Protein AF-A0A926A441-F1 (afdb_monomer_lite)

pLDDT: mean 70.02, std 17.62, range [33.59, 92.69]

Structure (mmCIF, N/CA/C/O backbone):
data_AF-A0A926A441-F1
#
_entry.id   AF-A0A926A441-F1
#
loop_
_atom_site.group_PDB
_atom_site.id
_atom_site.type_symbol
_atom_site.label_atom_id
_atom_site.label_alt_id
_atom_site.label_comp_id
_atom_site.label_asym_id
_atom_site.label_entity_id
_atom_site.label_seq_id
_atom_site.pdbx_PDB_ins_code
_atom_site.Cartn_x
_atom_site.Cartn_y
_atom_site.Cartn_z
_atom_site.occupancy
_atom_site.B_iso_or_equiv
_atom_site.auth_seq_id
_atom_site.auth_comp_id
_atom_site.auth_asym_id
_atom_site.auth_atom_id
_atom_site.pdbx_PDB_model_num
ATOM 1 N N . MET A 1 1 ? -8.580 -43.961 -5.229 1.00 38.72 1 MET A N 1
ATOM 2 C CA . MET A 1 1 ? -8.764 -42.596 -4.690 1.00 38.72 1 MET A CA 1
ATOM 3 C C . MET A 1 1 ? -7.430 -42.161 -4.100 1.00 38.72 1 MET A C 1
ATOM 5 O O . MET A 1 1 ? -7.028 -42.716 -3.090 1.00 38.72 1 MET A O 1
ATOM 9 N N . SER A 1 2 ? -6.680 -41.304 -4.798 1.00 34.06 2 SER A N 1
ATOM 10 C CA . SER A 1 2 ? -5.319 -40.893 -4.417 1.00 34.06 2 SER A CA 1
ATOM 11 C C . SER A 1 2 ? -5.342 -39.432 -3.983 1.00 34.06 2 SER A C 1
ATOM 13 O O . SER A 1 2 ? -5.674 -38.565 -4.787 1.00 34.06 2 SER A O 1
ATOM 15 N N . ALA A 1 3 ? -5.013 -39.170 -2.719 1.00 43.25 3 ALA A N 1
ATOM 16 C CA . ALA A 1 3 ? -4.878 -37.826 -2.172 1.00 43.25 3 ALA A CA 1
ATOM 17 C C . ALA A 1 3 ? -3.593 -37.174 -2.714 1.00 43.25 3 ALA A C 1
ATOM 19 O O . ALA A 1 3 ? -2.482 -37.617 -2.416 1.00 43.25 3 ALA A O 1
ATOM 20 N N . GLY A 1 4 ? -3.751 -36.141 -3.544 1.00 33.59 4 GLY A N 1
ATOM 21 C CA . GLY A 1 4 ? -2.656 -35.333 -4.072 1.00 33.59 4 GLY A CA 1
ATOM 22 C C . GLY A 1 4 ? -2.013 -34.504 -2.964 1.00 33.59 4 GLY A C 1
ATOM 23 O O . GLY A 1 4 ? -2.601 -33.556 -2.453 1.00 33.59 4 GLY A O 1
ATOM 24 N N . ARG A 1 5 ? -0.795 -34.883 -2.575 1.00 39.06 5 ARG A N 1
ATOM 25 C CA . ARG A 1 5 ? 0.058 -34.143 -1.644 1.00 39.06 5 ARG A CA 1
ATOM 26 C C . ARG A 1 5 ? 0.486 -32.834 -2.311 1.00 39.06 5 ARG A C 1
ATOM 28 O O . ARG A 1 5 ? 1.336 -32.851 -3.196 1.00 39.06 5 ARG A O 1
ATOM 35 N N . ILE A 1 6 ? -0.084 -31.714 -1.874 1.00 49.72 6 ILE A N 1
ATOM 36 C CA . ILE A 1 6 ? 0.349 -30.372 -2.271 1.00 49.72 6 ILE A CA 1
ATOM 37 C C . ILE A 1 6 ? 1.766 -30.174 -1.721 1.00 49.72 6 ILE A C 1
ATOM 39 O O . ILE A 1 6 ? 1.979 -29.982 -0.523 1.00 49.72 6 ILE A O 1
ATOM 43 N N . THR A 1 7 ? 2.772 -30.300 -2.582 1.00 39.50 7 THR A N 1
ATOM 44 C CA . THR A 1 7 ? 4.149 -29.941 -2.251 1.00 39.50 7 THR A CA 1
ATOM 45 C C . THR A 1 7 ? 4.224 -28.429 -2.093 1.00 39.50 7 THR A C 1
ATOM 47 O O . THR A 1 7 ? 4.132 -27.696 -3.075 1.00 39.50 7 THR A O 1
ATOM 50 N N . ARG A 1 8 ? 4.403 -27.970 -0.850 1.00 44.94 8 ARG A N 1
ATOM 51 C CA . ARG A 1 8 ? 4.779 -26.598 -0.495 1.00 44.94 8 ARG A CA 1
ATOM 52 C C . ARG A 1 8 ? 6.081 -26.248 -1.220 1.00 44.94 8 ARG A C 1
ATOM 54 O O . ARG A 1 8 ? 7.167 -26.566 -0.738 1.00 44.94 8 ARG A O 1
ATOM 61 N N . ALA A 1 9 ? 5.975 -25.632 -2.395 1.00 46.00 9 ALA A N 1
ATOM 62 C CA . ALA A 1 9 ? 7.111 -25.027 -3.067 1.00 46.00 9 ALA A CA 1
ATOM 63 C C . ALA A 1 9 ? 7.657 -23.928 -2.146 1.00 46.00 9 ALA A C 1
ATOM 65 O O . ALA A 1 9 ? 6.956 -22.982 -1.787 1.00 46.00 9 ALA A O 1
ATOM 66 N N . GLY A 1 10 ? 8.890 -24.116 -1.679 1.00 41.66 10 GLY A N 1
ATOM 67 C CA . GLY A 1 10 ? 9.554 -23.197 -0.771 1.00 41.66 10 GLY A CA 1
ATOM 68 C C . GLY A 1 10 ? 9.799 -21.858 -1.453 1.00 41.66 10 GLY A C 1
ATOM 69 O O . GLY A 1 10 ? 10.721 -21.730 -2.255 1.00 41.66 10 GLY A O 1
ATOM 70 N N . PHE A 1 11 ? 9.010 -20.848 -1.092 1.00 46.44 11 PHE A N 1
ATOM 71 C CA . PHE A 1 11 ? 9.399 -19.459 -1.288 1.00 46.44 11 PHE A CA 1
ATOM 72 C C . PHE A 1 11 ? 10.642 -19.197 -0.429 1.00 46.44 11 PHE A C 1
ATOM 74 O O . PHE A 1 11 ? 10.558 -18.993 0.783 1.00 46.44 11 PHE A O 1
ATOM 81 N N . ARG A 1 12 ? 11.823 -19.279 -1.047 1.00 52.16 12 ARG A N 1
ATOM 82 C CA . ARG A 1 12 ? 13.073 -18.854 -0.423 1.00 52.16 12 ARG A CA 1
ATOM 83 C C . ARG A 1 12 ? 13.194 -17.355 -0.645 1.00 52.16 12 ARG A C 1
ATOM 85 O O . ARG A 1 12 ? 13.512 -16.922 -1.751 1.00 52.16 12 ARG A O 1
ATOM 92 N N . ALA A 1 13 ? 12.928 -16.578 0.401 1.00 52.47 13 ALA A N 1
ATOM 93 C CA . ALA A 1 13 ? 13.208 -15.152 0.373 1.00 52.47 13 ALA A CA 1
ATOM 94 C C . ALA A 1 13 ? 14.701 -14.936 0.041 1.00 52.47 13 ALA A C 1
ATOM 96 O O . ALA A 1 13 ? 15.552 -15.674 0.557 1.00 52.47 13 ALA A O 1
ATOM 97 N N . PRO A 1 14 ? 15.039 -13.983 -0.841 1.00 57.06 14 PRO A N 1
ATOM 98 C CA . PRO A 1 14 ? 16.429 -13.645 -1.108 1.00 57.06 14 PRO A CA 1
ATOM 99 C C . PRO A 1 14 ? 17.115 -13.223 0.198 1.00 57.06 14 PRO A C 1
ATOM 101 O O . PRO A 1 14 ? 16.558 -12.472 0.992 1.00 57.06 14 PRO A O 1
ATOM 104 N N . THR A 1 15 ? 18.330 -13.725 0.432 1.00 60.69 15 THR A N 1
ATOM 105 C CA . THR A 1 15 ? 19.145 -13.413 1.624 1.00 60.69 15 THR A CA 1
ATOM 106 C C . THR A 1 15 ? 19.756 -12.011 1.580 1.00 60.69 15 THR A C 1
ATOM 108 O O . THR A 1 15 ? 20.413 -11.597 2.528 1.00 60.69 15 THR A O 1
ATOM 111 N N . THR A 1 16 ? 19.571 -11.301 0.469 1.00 67.56 16 THR A N 1
ATOM 112 C CA . THR A 1 16 ? 20.029 -9.934 0.228 1.00 67.56 16 THR A CA 1
ATOM 113 C C . THR A 1 16 ? 18.834 -9.051 -0.088 1.00 67.56 16 THR A C 1
ATOM 115 O O . THR A 1 16 ? 17.891 -9.495 -0.747 1.00 67.56 16 THR A O 1
ATOM 118 N N . GLU A 1 17 ? 18.894 -7.801 0.365 1.00 73.62 17 GLU A N 1
ATOM 119 C CA . GLU A 1 17 ? 17.867 -6.802 0.087 1.00 73.62 17 GLU A CA 1
ATOM 120 C C . GLU A 1 17 ? 17.584 -6.715 -1.416 1.00 73.62 17 GLU A C 1
ATOM 122 O O . GLU A 1 17 ? 18.486 -6.767 -2.259 1.00 73.62 17 GLU A O 1
ATOM 127 N N . LEU A 1 18 ? 16.302 -6.622 -1.758 1.00 77.81 18 LEU A N 1
ATOM 128 C CA . LEU A 1 18 ? 15.889 -6.463 -3.140 1.00 77.81 18 LEU A CA 1
ATOM 129 C C . LEU A 1 18 ? 16.255 -5.059 -3.615 1.00 77.81 18 LEU A C 1
ATOM 131 O O . LEU A 1 18 ? 15.773 -4.062 -3.081 1.00 77.81 18 LEU A O 1
ATOM 135 N N . ASP A 1 19 ? 17.065 -4.991 -4.668 1.00 83.94 19 ASP A N 1
ATOM 136 C CA . ASP A 1 19 ? 17.378 -3.731 -5.327 1.00 83.94 19 ASP A CA 1
ATOM 137 C C . ASP A 1 19 ? 16.095 -3.040 -5.832 1.00 83.94 19 ASP A C 1
ATOM 139 O O . ASP A 1 19 ? 15.253 -3.632 -6.521 1.00 83.94 19 ASP A O 1
ATOM 143 N N . ALA A 1 20 ? 15.953 -1.755 -5.507 1.00 82.19 20 ALA A N 1
ATOM 144 C CA . ALA A 1 20 ? 14.741 -0.994 -5.790 1.00 82.19 20 ALA A CA 1
ATOM 145 C C . ALA A 1 20 ? 14.461 -0.864 -7.300 1.00 82.19 20 ALA A C 1
ATOM 147 O O . ALA A 1 20 ? 13.301 -0.741 -7.709 1.00 82.19 20 ALA A O 1
ATOM 148 N N . HIS A 1 21 ? 15.490 -0.884 -8.154 1.00 84.31 21 HIS A N 1
ATOM 149 C CA . HIS A 1 21 ? 15.306 -0.876 -9.604 1.00 84.31 21 HIS A CA 1
ATOM 150 C C . HIS A 1 21 ? 14.741 -2.214 -10.097 1.00 84.31 21 HIS A C 1
ATOM 152 O O . HIS A 1 21 ? 13.806 -2.220 -10.905 1.00 84.31 21 HIS A O 1
ATOM 158 N N . ASN A 1 22 ? 15.236 -3.336 -9.572 1.00 85.44 22 ASN A N 1
ATOM 159 C CA . ASN A 1 22 ? 14.707 -4.665 -9.877 1.00 85.44 22 ASN A CA 1
ATOM 160 C C . ASN A 1 22 ? 13.248 -4.822 -9.431 1.00 85.44 22 ASN A C 1
ATOM 162 O O . ASN A 1 22 ? 12.425 -5.302 -10.212 1.00 85.44 22 ASN A O 1
ATOM 166 N N . VAL A 1 23 ? 12.893 -4.328 -8.241 1.00 85.81 23 VAL A N 1
ATOM 167 C CA . VAL A 1 23 ? 11.499 -4.317 -7.762 1.00 85.81 23 VAL A CA 1
ATOM 168 C C . VAL A 1 23 ? 10.601 -3.526 -8.711 1.00 85.81 23 VAL A C 1
ATOM 170 O O . VAL A 1 23 ? 9.575 -4.036 -9.154 1.00 85.81 23 VAL A O 1
ATOM 173 N N . ARG A 1 24 ? 11.004 -2.311 -9.105 1.00 86.75 24 ARG A N 1
ATOM 174 C CA . ARG A 1 24 ? 10.234 -1.486 -10.055 1.00 86.75 24 ARG A CA 1
ATOM 175 C C . ARG A 1 24 ? 10.098 -2.148 -11.425 1.00 86.75 24 ARG A C 1
ATOM 177 O O . ARG A 1 24 ? 9.056 -2.024 -12.062 1.00 86.75 24 ARG A O 1
ATOM 184 N N . ARG A 1 25 ? 11.133 -2.853 -11.894 1.00 87.56 25 ARG A N 1
ATOM 185 C CA . ARG A 1 25 ? 11.087 -3.601 -13.158 1.00 87.56 25 ARG A CA 1
ATOM 186 C C . ARG A 1 25 ? 10.062 -4.729 -13.100 1.00 87.56 25 ARG A C 1
ATOM 188 O O . ARG A 1 25 ? 9.269 -4.851 -14.028 1.00 87.56 25 ARG A O 1
ATOM 195 N N . SER A 1 26 ? 10.080 -5.533 -12.042 1.00 88.94 26 SER A N 1
ATOM 196 C CA . SER A 1 26 ? 9.105 -6.610 -11.851 1.00 88.94 26 SER A CA 1
ATOM 197 C C . SER A 1 26 ? 7.693 -6.058 -11.667 1.00 88.94 26 SER A C 1
ATOM 199 O O . SER A 1 26 ? 6.766 -6.551 -12.300 1.00 88.94 26 SER A O 1
ATOM 201 N N . PHE A 1 27 ? 7.542 -4.975 -10.903 1.00 89.25 27 PHE A N 1
ATOM 202 C CA . PHE A 1 27 ? 6.266 -4.292 -10.703 1.00 89.25 27 PHE A CA 1
ATOM 203 C C . PHE A 1 27 ? 5.627 -3.843 -12.023 1.00 89.25 27 PHE A C 1
ATOM 205 O O . PHE A 1 27 ? 4.467 -4.150 -12.274 1.00 89.25 27 PHE A O 1
ATOM 212 N N . ARG A 1 28 ? 6.395 -3.217 -12.926 1.00 90.06 28 ARG A N 1
ATOM 213 C CA . ARG A 1 28 ? 5.891 -2.811 -14.251 1.00 90.06 28 ARG A CA 1
ATOM 214 C C . ARG A 1 28 ? 5.323 -3.970 -15.070 1.00 90.06 28 ARG A C 1
ATOM 216 O O . ARG A 1 28 ? 4.369 -3.769 -15.812 1.00 90.06 28 ARG A O 1
ATOM 223 N N . LYS A 1 29 ? 5.882 -5.179 -14.9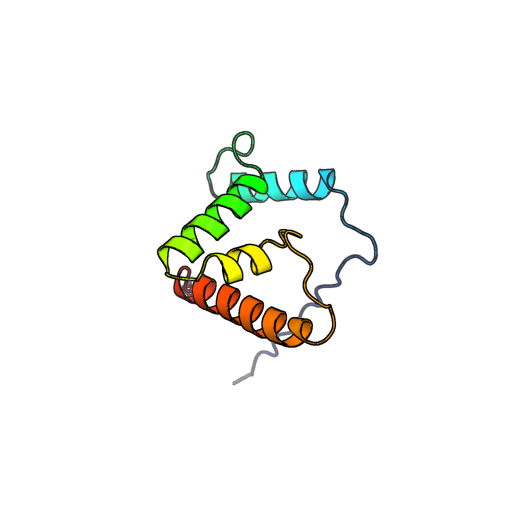33 1.00 91.88 29 LYS A N 1
ATOM 224 C CA . LYS A 1 29 ? 5.344 -6.372 -15.606 1.00 91.88 29 LYS A CA 1
ATOM 225 C C . LYS A 1 29 ? 3.970 -6.756 -15.058 1.00 91.88 29 LYS A C 1
ATOM 227 O O . LYS A 1 29 ? 3.096 -7.106 -15.838 1.00 91.88 29 LYS A O 1
ATOM 232 N N . VAL A 1 30 ? 3.786 -6.665 -13.740 1.00 92.31 30 VAL A N 1
ATOM 233 C CA . VAL A 1 30 ? 2.501 -6.946 -13.079 1.00 92.31 30 VAL A CA 1
ATOM 234 C C . VAL A 1 30 ? 1.451 -5.913 -13.483 1.00 92.31 30 VAL A C 1
ATOM 236 O O . VAL A 1 30 ? 0.355 -6.290 -13.873 1.00 92.31 30 VAL A O 1
ATOM 239 N N . VAL A 1 31 ? 1.805 -4.625 -13.476 1.00 92.69 31 VAL A N 1
ATOM 240 C CA . VAL A 1 31 ? 0.913 -3.538 -13.918 1.00 92.69 31 VAL A CA 1
ATOM 241 C C . VAL A 1 31 ? 0.462 -3.744 -15.369 1.00 92.69 31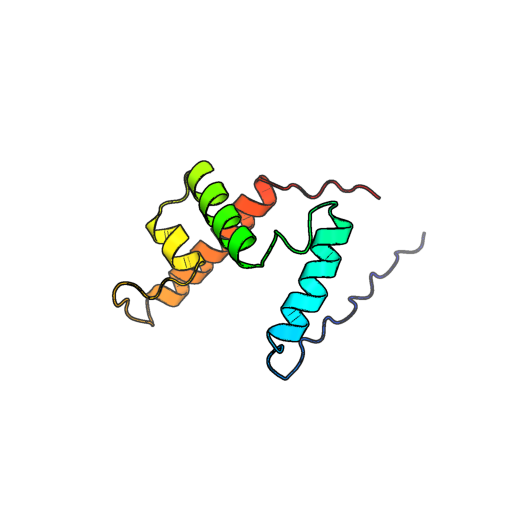 VAL A C 1
ATOM 243 O O . VAL A 1 31 ? -0.728 -3.657 -15.653 1.00 92.69 31 VAL A O 1
ATOM 246 N N . ALA A 1 32 ? 1.391 -4.090 -16.269 1.00 91.44 32 ALA A N 1
ATOM 247 C CA . ALA A 1 32 ? 1.063 -4.387 -17.663 1.00 91.44 32 ALA A CA 1
ATOM 248 C C . ALA A 1 32 ? 0.107 -5.585 -17.791 1.00 91.44 32 ALA A C 1
ATOM 250 O O . ALA A 1 32 ? -0.847 -5.532 -18.561 1.00 91.44 3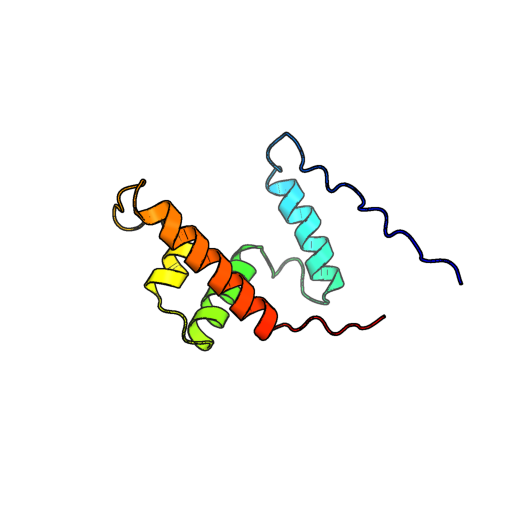2 ALA A O 1
ATOM 251 N N . ALA A 1 33 ? 0.347 -6.655 -17.025 1.00 92.69 33 ALA A N 1
ATOM 252 C CA . ALA A 1 33 ? -0.517 -7.834 -17.009 1.00 92.69 33 ALA A CA 1
ATOM 253 C C . ALA A 1 33 ? -1.923 -7.530 -16.462 1.00 92.69 33 ALA A C 1
ATOM 255 O O . ALA A 1 33 ? -2.888 -8.154 -16.889 1.00 92.69 33 ALA A O 1
ATOM 256 N N . ALA A 1 34 ? -2.045 -6.544 -15.571 1.00 90.81 34 ALA A N 1
ATOM 257 C CA . ALA A 1 34 ? -3.318 -6.040 -15.060 1.00 90.81 34 ALA A CA 1
ATOM 258 C C . ALA A 1 34 ? -4.032 -5.061 -16.020 1.00 90.81 34 ALA A C 1
ATOM 260 O O . ALA A 1 34 ? -5.075 -4.518 -15.666 1.00 90.81 34 ALA A O 1
ATOM 261 N N . GLY A 1 35 ? -3.485 -4.800 -17.216 1.00 92.06 35 GLY A N 1
ATOM 262 C CA . GLY A 1 35 ? -4.078 -3.886 -18.202 1.00 92.06 35 GLY A CA 1
ATOM 263 C C . GLY A 1 35 ? -3.927 -2.397 -17.867 1.00 92.06 35 GLY A C 1
ATOM 264 O O . GLY A 1 35 ? -4.604 -1.560 -18.460 1.00 92.06 35 GLY A O 1
ATOM 265 N N . LEU A 1 36 ? -3.046 -2.054 -16.927 1.00 90.81 36 LEU A N 1
ATOM 266 C CA . LEU A 1 36 ? -2.765 -0.682 -16.509 1.00 90.81 36 LEU A CA 1
ATOM 267 C C . LEU A 1 36 ? -1.504 -0.148 -17.206 1.00 90.81 36 LEU A C 1
ATOM 269 O O . LEU A 1 36 ? -0.639 -0.919 -17.622 1.00 90.81 36 LEU A O 1
ATOM 273 N N . ASP A 1 37 ? -1.368 1.179 -17.301 1.00 90.88 37 ASP A N 1
ATOM 274 C CA . ASP A 1 37 ? -0.174 1.821 -17.868 1.00 90.88 37 ASP A CA 1
ATOM 275 C C . ASP A 1 37 ? 1.045 1.672 -16.924 1.00 90.88 37 ASP A C 1
ATOM 277 O O . ASP A 1 37 ? 1.084 2.297 -15.858 1.00 90.88 37 ASP A O 1
ATOM 281 N N . PRO A 1 38 ? 2.094 0.912 -17.304 1.00 88.06 38 PRO A N 1
ATOM 282 C CA . PRO A 1 38 ? 3.278 0.689 -16.469 1.00 88.06 38 PRO A CA 1
ATOM 283 C C . PRO A 1 38 ? 4.143 1.931 -16.243 1.00 88.06 38 PRO A C 1
ATOM 285 O O . PRO A 1 38 ? 5.069 1.887 -15.431 1.00 88.06 38 PRO A O 1
ATOM 288 N N . THR A 1 39 ? 3.914 3.003 -17.000 1.00 86.31 39 THR A N 1
ATOM 289 C CA . THR A 1 39 ? 4.637 4.271 -16.862 1.00 86.31 39 THR A CA 1
ATOM 290 C C . THR A 1 39 ? 3.916 5.250 -15.940 1.00 86.31 39 THR A C 1
ATOM 292 O O . THR A 1 39 ? 4.584 6.018 -15.248 1.00 86.31 39 THR A O 1
ATOM 295 N N . ALA A 1 40 ? 2.585 5.165 -15.869 1.00 86.06 40 ALA A N 1
ATOM 296 C CA . ALA A 1 40 ? 1.754 5.975 -14.984 1.00 86.06 40 ALA A CA 1
ATOM 297 C C . ALA A 1 40 ? 1.614 5.390 -13.569 1.00 86.06 40 ALA A C 1
ATOM 299 O O . ALA A 1 40 ? 1.352 6.139 -12.635 1.00 86.06 40 ALA A O 1
ATOM 300 N N . TRP A 1 41 ? 1.796 4.076 -13.394 1.00 87.75 41 TRP A N 1
ATOM 301 C CA . TRP A 1 41 ? 1.679 3.417 -12.091 1.00 87.75 41 TRP A CA 1
ATOM 302 C C . TRP A 1 41 ? 3.036 3.100 -11.467 1.00 87.75 41 TRP A C 1
ATOM 304 O O . TRP A 1 41 ? 3.915 2.468 -12.058 1.00 87.75 41 TRP A O 1
ATOM 314 N N . THR A 1 42 ? 3.184 3.463 -10.200 1.00 85.69 42 THR A N 1
ATOM 315 C CA . THR A 1 42 ? 4.332 3.172 -9.345 1.00 85.69 42 THR A CA 1
ATOM 316 C C . THR A 1 42 ? 3.878 2.466 -8.052 1.00 85.69 42 THR A C 1
ATOM 318 O O . THR A 1 42 ? 2.693 2.427 -7.716 1.00 85.69 42 THR A O 1
ATOM 321 N N . PRO A 1 43 ? 4.802 1.897 -7.255 1.00 83.88 43 PRO A N 1
ATOM 322 C CA . PRO A 1 43 ? 4.435 1.322 -5.956 1.00 83.88 43 PRO A CA 1
ATOM 323 C C . PRO A 1 43 ? 3.823 2.332 -4.966 1.00 83.88 43 PRO A C 1
ATOM 325 O O . PRO A 1 43 ? 3.231 1.936 -3.964 1.00 83.88 43 PRO A O 1
ATOM 328 N N . ARG A 1 44 ? 3.964 3.642 -5.211 1.00 83.88 44 ARG A N 1
ATOM 329 C CA . ARG A 1 44 ? 3.370 4.689 -4.370 1.00 83.88 44 ARG A CA 1
ATOM 330 C C . ARG A 1 44 ? 1.854 4.770 -4.543 1.00 83.88 44 ARG A C 1
ATOM 332 O O . ARG A 1 44 ? 1.168 4.958 -3.544 1.00 83.88 44 ARG A O 1
ATOM 339 N N . GLU A 1 45 ? 1.323 4.584 -5.749 1.00 84.00 45 GLU A N 1
ATOM 340 C CA . GLU A 1 45 ? -0.124 4.539 -5.984 1.00 84.00 45 GLU A CA 1
ATOM 341 C C . GLU A 1 45 ? -0.769 3.374 -5.220 1.00 84.00 45 GLU A C 1
ATOM 343 O O . GLU A 1 45 ? -1.864 3.532 -4.684 1.00 84.00 45 GLU A O 1
ATOM 348 N N . LEU A 1 46 ? -0.066 2.243 -5.063 1.00 84.31 46 LEU A N 1
ATOM 349 C CA . LEU A 1 46 ? -0.537 1.141 -4.216 1.00 84.31 46 LEU A CA 1
ATOM 350 C C . LEU A 1 46 ? -0.651 1.550 -2.744 1.00 84.31 46 LEU A C 1
ATOM 352 O O . LEU A 1 46 ? -1.651 1.248 -2.101 1.00 84.31 46 LEU A O 1
ATOM 356 N N . ARG A 1 47 ? 0.339 2.281 -2.213 1.00 83.31 47 ARG A N 1
ATOM 357 C CA . ARG A 1 47 ? 0.286 2.811 -0.840 1.00 83.31 47 ARG A CA 1
ATOM 358 C C . ARG A 1 47 ? -0.893 3.767 -0.655 1.00 83.31 47 ARG A C 1
ATOM 360 O O . ARG A 1 47 ? -1.556 3.704 0.374 1.00 83.31 47 ARG A O 1
ATOM 367 N N . HIS A 1 48 ? -1.159 4.631 -1.632 1.00 83.31 48 HIS A N 1
ATOM 368 C CA . HIS A 1 48 ? -2.323 5.518 -1.583 1.00 83.31 48 HIS A CA 1
ATOM 369 C C . HIS A 1 48 ? -3.635 4.737 -1.635 1.00 83.31 48 HIS A C 1
ATOM 371 O O . HIS A 1 48 ? -4.506 4.980 -0.808 1.00 83.31 48 HIS A O 1
ATOM 377 N N . SER A 1 49 ?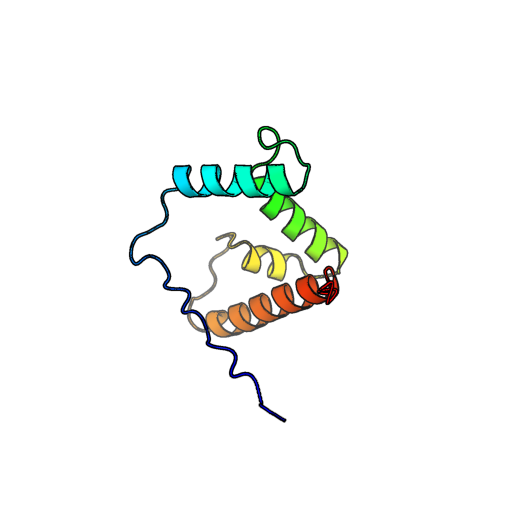 -3.739 3.757 -2.532 1.00 82.69 49 SER A N 1
ATOM 378 C CA . SER A 1 49 ? -4.925 2.905 -2.658 1.00 82.69 49 SER A CA 1
ATOM 379 C C . SER A 1 49 ? -5.204 2.140 -1.362 1.00 82.69 49 SER A C 1
ATOM 381 O O . SER A 1 49 ? -6.333 2.138 -0.888 1.00 82.69 49 SER A O 1
ATOM 383 N N . PHE A 1 50 ? -4.169 1.579 -0.730 1.00 83.56 50 PHE A N 1
ATOM 384 C CA . PHE A 1 50 ? -4.268 0.9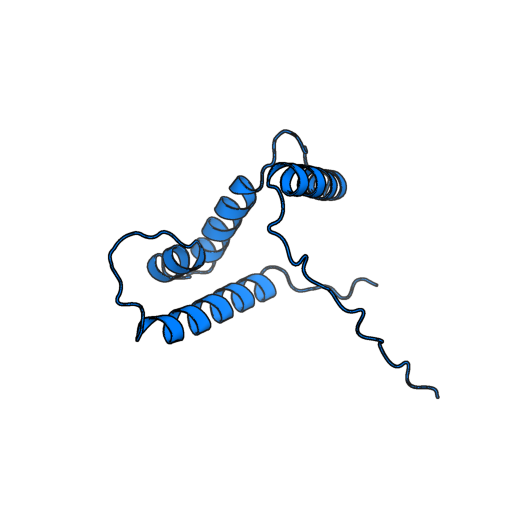01 0.564 1.00 83.56 50 PHE A CA 1
ATOM 385 C C . PHE A 1 50 ? -4.822 1.819 1.665 1.00 83.56 50 PHE A C 1
ATOM 387 O O . PHE A 1 50 ? -5.769 1.458 2.357 1.00 83.56 50 PHE A O 1
ATOM 394 N N . VAL A 1 51 ? -4.285 3.038 1.790 1.00 83.56 51 VAL A N 1
ATOM 395 C CA . VAL A 1 51 ? -4.782 4.030 2.760 1.00 83.56 51 VAL A CA 1
ATOM 396 C C . VAL A 1 51 ? -6.235 4.406 2.475 1.00 83.56 51 VAL A C 1
ATOM 398 O O . VAL A 1 51 ? -7.045 4.457 3.398 1.00 83.56 51 VAL A O 1
ATOM 401 N N . SER A 1 52 ? -6.575 4.657 1.210 1.00 79.81 52 SER A N 1
ATOM 402 C CA . SER A 1 52 ? -7.933 5.024 0.806 1.00 79.81 52 SER A CA 1
ATOM 403 C C . SER A 1 52 ? -8.943 3.914 1.096 1.00 79.81 52 SER A C 1
ATOM 405 O O . SER A 1 52 ? -10.016 4.208 1.615 1.00 79.81 52 SER A O 1
ATOM 407 N N . LEU A 1 53 ? -8.600 2.654 0.814 1.00 84.38 53 LEU A N 1
ATOM 408 C CA . LEU A 1 53 ? -9.471 1.501 1.056 1.00 84.38 53 LEU A CA 1
ATOM 409 C C . LEU A 1 53 ? -9.717 1.272 2.549 1.00 84.38 53 LEU A C 1
ATOM 411 O O . LEU A 1 53 ? -10.871 1.179 2.959 1.00 84.38 53 LEU A O 1
ATOM 415 N N . LEU A 1 54 ? -8.663 1.275 3.372 1.00 81.12 54 LEU A N 1
ATOM 416 C CA . LEU A 1 54 ? -8.812 1.115 4.823 1.00 81.12 54 LEU A CA 1
ATOM 417 C C . LEU A 1 54 ? -9.574 2.280 5.466 1.00 81.12 54 LEU A C 1
ATOM 419 O O . LEU A 1 54 ? -10.353 2.090 6.398 1.00 81.12 54 LEU A O 1
ATOM 423 N N . SER A 1 55 ? -9.374 3.499 4.962 1.00 76.75 55 SER A N 1
ATOM 424 C CA . SER A 1 55 ? -10.149 4.650 5.420 1.00 76.75 55 SER A CA 1
ATOM 425 C C . SER A 1 55 ? -11.625 4.516 5.044 1.00 76.75 55 SER A C 1
ATOM 427 O O . SER A 1 55 ? -12.483 4.890 5.841 1.00 76.75 55 SER A O 1
ATOM 429 N N . ALA A 1 56 ? -11.933 4.002 3.850 1.00 77.62 56 ALA A N 1
ATOM 430 C CA . ALA A 1 56 ? -13.305 3.797 3.395 1.00 77.62 56 ALA A CA 1
ATOM 431 C C . ALA A 1 56 ? -14.014 2.664 4.156 1.00 77.62 56 ALA A C 1
ATOM 433 O O . ALA A 1 56 ? -15.222 2.742 4.366 1.00 77.62 56 ALA A O 1
ATOM 434 N N . SER A 1 57 ? -13.277 1.649 4.618 1.00 78.25 57 SER A N 1
ATOM 435 C CA . SER A 1 57 ? -13.806 0.542 5.425 1.00 78.25 57 SER A CA 1
ATOM 436 C C . SER A 1 57 ? -13.929 0.864 6.923 1.00 78.25 57 SER A C 1
ATOM 438 O O . SER A 1 57 ? -14.305 -0.003 7.710 1.00 78.25 57 SER A O 1
ATOM 440 N N . GLY A 1 58 ? -13.633 2.102 7.335 1.00 76.62 58 GLY A N 1
ATOM 441 C CA . GLY A 1 58 ? -13.823 2.569 8.711 1.00 76.62 58 GLY A CA 1
ATOM 442 C C . GLY A 1 58 ? -12.672 2.257 9.671 1.00 76.62 58 GLY A C 1
ATOM 443 O O . GLY A 1 58 ? -12.846 2.383 10.884 1.00 76.62 58 GLY A O 1
ATOM 444 N N . VAL A 1 59 ? -11.492 1.877 9.167 1.00 77.88 59 VAL A N 1
ATOM 445 C CA . VAL A 1 59 ? -10.300 1.714 10.013 1.00 77.88 59 VAL A CA 1
ATOM 446 C C . VAL A 1 59 ? -9.845 3.082 10.522 1.00 77.88 59 VAL A C 1
ATOM 448 O O . VAL A 1 59 ? -9.815 4.069 9.785 1.00 77.88 59 VAL A O 1
ATOM 451 N N . ARG A 1 60 ? -9.476 3.155 11.805 1.00 77.88 60 ARG A N 1
ATOM 452 C CA . ARG A 1 60 ? -9.029 4.406 12.431 1.00 77.88 60 ARG A CA 1
ATOM 453 C C . ARG A 1 60 ? -7.721 4.893 11.811 1.00 77.88 60 ARG A C 1
ATOM 455 O O . ARG A 1 60 ? -6.822 4.103 11.521 1.00 77.88 60 ARG A O 1
ATOM 462 N N . ILE A 1 61 ? -7.582 6.208 11.665 1.00 74.88 61 ILE A N 1
ATOM 463 C CA . ILE A 1 61 ? -6.422 6.827 11.010 1.00 74.88 61 ILE A CA 1
ATOM 464 C C . ILE A 1 61 ? -5.104 6.539 11.743 1.00 74.88 61 ILE A C 1
ATOM 466 O O . ILE A 1 61 ? -4.061 6.405 11.105 1.00 74.88 61 ILE A O 1
ATOM 470 N N . GLU A 1 62 ? -5.141 6.380 13.067 1.00 75.25 62 GLU A N 1
ATOM 471 C CA . GLU A 1 62 ? -3.983 6.013 13.883 1.00 75.25 62 GLU A CA 1
ATOM 472 C C . GLU A 1 62 ? -3.491 4.601 13.550 1.00 75.25 62 GLU A C 1
ATOM 474 O O . GLU A 1 62 ? -2.284 4.375 13.451 1.00 75.25 62 GLU A O 1
ATOM 479 N N . ASP A 1 63 ? -4.419 3.668 13.325 1.00 76.88 63 ASP A N 1
ATOM 480 C CA . ASP A 1 63 ? -4.111 2.284 12.964 1.00 76.88 63 ASP A CA 1
ATOM 481 C C . ASP A 1 63 ? -3.579 2.217 11.524 1.00 76.88 63 ASP A C 1
ATOM 483 O O . ASP A 1 63 ? -2.561 1.574 11.267 1.00 76.88 63 ASP A O 1
ATOM 487 N N . ILE A 1 64 ? -4.173 2.978 10.597 1.00 76.75 64 ILE A N 1
ATOM 488 C CA . ILE A 1 64 ? -3.676 3.111 9.217 1.00 76.75 64 ILE A CA 1
ATOM 489 C C . ILE A 1 64 ? -2.258 3.703 9.199 1.00 76.75 64 ILE A C 1
ATOM 491 O O . ILE A 1 64 ? -1.385 3.201 8.491 1.00 76.75 64 ILE A O 1
ATOM 495 N N . SER A 1 65 ? -1.999 4.744 9.997 1.00 78.19 65 SER A N 1
ATOM 496 C CA . SER A 1 65 ? -0.683 5.391 10.110 1.00 78.19 65 SER A CA 1
ATOM 497 C C . SER A 1 65 ? 0.400 4.413 10.585 1.00 78.19 65 SER A C 1
ATOM 499 O O . SER A 1 65 ? 1.518 4.399 10.056 1.00 78.19 65 SER A O 1
ATOM 501 N N . ARG A 1 66 ? 0.043 3.534 11.531 1.00 75.69 66 ARG A N 1
ATOM 502 C CA . ARG A 1 66 ? 0.905 2.443 12.004 1.00 75.69 66 ARG A CA 1
ATOM 503 C C . ARG A 1 66 ? 1.165 1.410 10.907 1.00 75.69 66 ARG A C 1
ATOM 505 O O . ARG A 1 66 ? 2.322 1.056 10.697 1.00 75.69 66 ARG A O 1
ATOM 512 N N . LEU A 1 67 ? 0.134 0.987 10.170 1.00 77.31 67 LEU A N 1
ATOM 513 C CA . LEU A 1 67 ? 0.255 0.026 9.063 1.00 77.31 67 LEU A CA 1
ATOM 514 C C . LEU A 1 67 ? 1.192 0.509 7.955 1.00 77.31 67 LEU A C 1
ATOM 516 O O . LEU A 1 67 ? 2.006 -0.258 7.445 1.00 77.31 67 LEU A O 1
ATOM 520 N N . VAL A 1 68 ? 1.110 1.789 7.585 1.00 78.31 68 VAL A N 1
ATOM 521 C CA . VAL A 1 68 ? 1.971 2.352 6.534 1.00 78.31 68 VAL A CA 1
ATOM 522 C C . VAL A 1 68 ? 3.381 2.693 7.027 1.00 78.31 68 VAL A C 1
ATOM 524 O O . VAL A 1 68 ? 4.238 3.057 6.216 1.00 78.31 68 VAL A O 1
ATOM 527 N N . GLY A 1 69 ? 3.648 2.564 8.329 1.00 71.88 69 GLY A N 1
ATOM 528 C CA . GLY A 1 69 ? 4.960 2.810 8.919 1.00 71.88 69 GLY A CA 1
ATOM 529 C C . GLY A 1 69 ? 5.344 4.289 8.969 1.00 71.88 69 GLY A C 1
ATOM 530 O O . GLY A 1 69 ? 6.525 4.615 8.855 1.00 71.88 69 GLY A O 1
ATOM 531 N N . HIS A 1 70 ? 4.378 5.204 9.112 1.00 73.62 70 HIS A N 1
ATOM 532 C CA . HIS A 1 70 ? 4.709 6.600 9.394 1.00 73.62 70 HIS A CA 1
ATOM 533 C C . HIS A 1 70 ? 5.314 6.702 10.801 1.00 73.62 70 HIS A C 1
ATOM 535 O O . HIS A 1 70 ? 4.636 6.510 11.805 1.00 73.62 70 HIS A O 1
ATOM 541 N N . SER A 1 71 ? 6.603 7.037 10.882 1.00 46.84 71 SER A N 1
ATOM 542 C CA . SER A 1 71 ? 7.373 7.174 12.129 1.00 46.84 71 SER A CA 1
ATOM 543 C C . SER A 1 71 ? 7.055 8.461 12.916 1.00 46.84 71 SER A C 1
ATOM 545 O O . SER A 1 71 ? 7.937 9.061 13.531 1.00 46.84 71 SER A O 1
ATOM 547 N N . GLY A 1 72 ? 5.814 8.944 12.851 1.00 45.12 72 GLY A N 1
ATOM 548 C CA . GLY A 1 72 ? 5.376 10.183 13.485 1.00 45.12 72 GLY A CA 1
ATOM 549 C C . GLY A 1 72 ? 4.840 9.945 14.892 1.00 45.12 72 GLY A C 1
ATOM 550 O O . GLY A 1 72 ? 3.762 9.386 15.045 1.00 45.12 72 GLY A O 1
ATOM 551 N N . THR A 1 73 ? 5.569 10.466 15.885 1.00 39.31 73 THR A N 1
ATOM 552 C CA . THR A 1 73 ? 5.291 10.528 17.338 1.00 39.31 73 THR A CA 1
ATOM 553 C C . THR A 1 73 ? 5.656 9.286 18.161 1.00 39.31 73 THR A C 1
ATOM 555 O O . THR A 1 73 ? 4.808 8.518 18.570 1.00 39.31 73 THR A O 1
ATOM 558 N N . ALA A 1 74 ? 6.962 9.129 18.417 1.00 44.78 74 ALA A N 1
ATOM 559 C CA . ALA A 1 74 ? 7.577 8.516 19.606 1.00 44.78 74 ALA A CA 1
ATOM 560 C C . ALA A 1 74 ? 6.692 7.559 20.433 1.00 44.78 74 ALA A C 1
ATOM 562 O O . ALA A 1 74 ? 6.098 7.953 21.435 1.00 44.78 74 ALA A O 1
ATOM 563 N N . VAL A 1 75 ? 6.664 6.282 20.057 1.00 47.06 75 VAL A N 1
ATOM 564 C CA . VAL A 1 75 ? 5.906 5.267 20.784 1.00 47.06 75 VAL A CA 1
ATOM 565 C C . VAL A 1 75 ? 6.833 4.122 21.215 1.00 47.06 75 VAL A C 1
ATOM 567 O O . VAL A 1 75 ? 7.494 3.480 20.405 1.00 47.06 75 VAL A O 1
ATOM 570 N N . THR A 1 76 ? 6.920 3.917 22.530 1.00 40.94 76 THR A N 1
ATOM 571 C CA . THR A 1 76 ? 7.896 3.091 23.257 1.00 40.94 76 THR A CA 1
ATOM 572 C C . THR A 1 76 ? 7.871 1.611 22.843 1.00 40.94 76 THR A C 1
ATOM 574 O O . THR A 1 76 ? 6.989 0.851 23.220 1.00 40.94 76 THR A O 1
ATOM 577 N N . GLU A 1 77 ? 8.902 1.178 22.127 1.00 45.38 77 GLU A N 1
ATOM 578 C CA . GLU A 1 77 ? 9.057 -0.061 21.336 1.00 45.38 77 GLU A CA 1
ATOM 579 C C . GLU A 1 77 ? 8.647 -1.423 21.961 1.00 45.38 77 GLU A C 1
ATOM 581 O O . GLU A 1 77 ? 8.534 -2.418 21.245 1.00 45.38 77 GLU A O 1
ATOM 586 N N . LYS A 1 78 ? 8.409 -1.518 23.277 1.00 44.50 78 LYS A N 1
ATOM 587 C CA . LYS A 1 78 ? 8.169 -2.800 23.972 1.00 44.50 78 LYS A CA 1
ATOM 588 C C . LYS A 1 78 ? 6.694 -3.135 24.215 1.00 44.50 78 LYS A C 1
ATOM 590 O O . LYS A 1 78 ? 6.327 -4.301 24.119 1.00 44.50 78 LYS A O 1
ATOM 595 N N . VAL A 1 79 ? 5.851 -2.139 24.493 1.00 49.59 79 VAL A N 1
ATOM 596 C CA . VAL A 1 79 ? 4.395 -2.335 24.675 1.00 49.59 79 VAL A CA 1
ATOM 597 C C . VAL A 1 79 ? 3.699 -2.471 23.315 1.00 49.59 79 VAL A C 1
ATOM 599 O O . VAL A 1 79 ? 2.754 -3.236 23.156 1.00 49.59 79 VAL A O 1
ATOM 602 N N . TYR A 1 80 ? 4.238 -1.805 22.294 1.00 42.94 80 TYR A N 1
ATOM 603 C CA . TYR A 1 80 ? 3.543 -1.596 21.025 1.00 42.94 80 TYR A CA 1
ATOM 604 C C . TYR A 1 80 ? 3.807 -2.647 19.951 1.00 42.94 80 TYR A C 1
ATOM 606 O O . TYR A 1 80 ? 3.081 -2.698 18.963 1.00 42.94 80 TYR A O 1
ATOM 614 N N . ARG A 1 81 ? 4.777 -3.548 20.154 1.00 46.72 81 ARG A N 1
ATOM 615 C CA . ARG A 1 81 ? 4.953 -4.714 19.275 1.00 46.72 81 ARG A CA 1
ATOM 616 C C . ARG A 1 81 ? 3.694 -5.588 19.241 1.00 46.72 81 ARG A C 1
ATOM 618 O O . ARG A 1 81 ? 3.362 -6.115 18.189 1.00 46.72 81 ARG A O 1
ATOM 625 N N . HIS A 1 82 ? 2.991 -5.718 20.368 1.00 50.62 82 HIS A N 1
ATOM 626 C CA . HIS A 1 82 ? 1.781 -6.537 20.462 1.00 50.62 82 HIS A CA 1
ATOM 627 C C . HIS A 1 82 ? 0.588 -5.901 19.730 1.00 50.62 82 HIS A C 1
ATOM 629 O O . HIS A 1 82 ? -0.096 -6.584 18.976 1.00 50.62 82 HIS A O 1
ATOM 635 N N . GLU A 1 83 ? 0.395 -4.585 19.868 1.00 52.75 83 GLU A N 1
ATOM 636 C CA . GLU A 1 83 ? -0.648 -3.863 19.126 1.00 52.75 83 GLU A CA 1
ATOM 637 C C . GLU A 1 83 ? -0.376 -3.825 17.620 1.00 52.75 83 GLU A C 1
ATOM 639 O O . GLU A 1 83 ? -1.304 -3.955 16.832 1.00 52.75 83 GLU A O 1
ATOM 644 N N . LEU A 1 84 ? 0.887 -3.689 17.200 1.00 54.53 84 LEU A N 1
ATOM 645 C CA . LEU A 1 84 ? 1.245 -3.702 15.779 1.00 54.53 84 LEU A CA 1
ATOM 646 C C . LEU A 1 84 ? 0.896 -5.030 15.103 1.00 54.53 84 LEU A C 1
ATOM 648 O O . LEU A 1 84 ? 0.411 -5.006 13.978 1.00 54.53 84 LEU A O 1
ATOM 652 N N . HIS A 1 85 ? 1.093 -6.168 15.777 1.00 57.66 85 HIS A N 1
ATOM 653 C CA . HIS A 1 85 ? 0.658 -7.466 15.253 1.00 57.66 85 HIS A CA 1
ATOM 654 C C . HIS A 1 85 ? -0.861 -7.513 15.049 1.00 57.66 85 HIS A C 1
ATOM 656 O O . HIS A 1 85 ? -1.306 -7.807 13.947 1.00 57.66 85 HIS A O 1
ATOM 662 N N . ALA A 1 86 ? -1.645 -7.120 16.057 1.00 57.91 86 ALA A N 1
ATOM 663 C CA . ALA A 1 86 ? -3.104 -7.093 15.943 1.00 57.91 86 ALA A CA 1
ATOM 664 C C . ALA A 1 86 ? -3.598 -6.135 14.841 1.00 57.91 86 ALA A C 1
ATOM 666 O O . ALA A 1 86 ? -4.571 -6.419 14.147 1.00 57.91 86 ALA A O 1
ATOM 667 N N . VAL A 1 87 ? -2.914 -5.004 14.655 1.00 59.34 87 VAL A N 1
ATOM 668 C CA . VAL A 1 87 ? -3.232 -4.031 13.605 1.00 59.34 87 VAL A CA 1
ATOM 669 C C . VAL A 1 87 ? -2.882 -4.575 12.215 1.00 59.34 87 VAL A C 1
ATOM 671 O O . VAL A 1 87 ? -3.684 -4.414 11.297 1.00 59.34 87 VAL A O 1
ATOM 674 N N . LEU A 1 88 ? -1.732 -5.245 12.056 1.00 62.09 88 LEU A N 1
ATOM 675 C CA . LEU A 1 88 ? -1.339 -5.920 10.811 1.00 62.09 88 LEU A CA 1
ATOM 676 C C . LEU A 1 88 ? -2.333 -7.021 10.428 1.00 62.09 88 LEU A C 1
ATOM 678 O O . LEU A 1 88 ? -2.744 -7.076 9.270 1.00 62.09 88 LEU A O 1
ATOM 682 N N . ASP A 1 89 ? -2.759 -7.829 11.399 1.00 68.50 89 ASP A N 1
ATOM 683 C CA . ASP A 1 89 ? -3.758 -8.879 11.192 1.00 68.50 89 ASP A CA 1
ATOM 684 C C . ASP A 1 89 ? -5.105 -8.272 10.769 1.00 68.50 89 ASP A C 1
ATOM 686 O O . ASP A 1 89 ? -5.709 -8.718 9.798 1.00 68.50 89 ASP A O 1
ATOM 690 N N . ASN A 1 90 ? -5.543 -7.189 11.421 1.00 72.38 90 ASN A N 1
ATOM 691 C CA . ASN A 1 90 ? -6.782 -6.495 11.061 1.00 72.38 90 ASN A CA 1
ATOM 692 C C . ASN A 1 90 ? -6.728 -5.874 9.652 1.00 72.38 90 ASN A C 1
ATOM 694 O O . ASN A 1 90 ? -7.696 -5.949 8.901 1.00 72.38 90 ASN A O 1
ATOM 698 N N . GLY A 1 91 ? -5.594 -5.281 9.267 1.00 71.56 91 GLY A N 1
ATOM 699 C CA . GLY A 1 91 ? -5.411 -4.740 7.919 1.00 71.56 91 GLY A CA 1
ATOM 700 C C . GLY A 1 91 ? -5.458 -5.824 6.840 1.00 71.56 91 GLY A C 1
ATOM 701 O O . GLY A 1 91 ? -6.042 -5.598 5.783 1.00 71.56 91 GLY A O 1
ATOM 702 N N . ALA A 1 92 ? -4.880 -6.997 7.112 1.00 76.12 92 ALA A N 1
ATOM 703 C CA . ALA A 1 92 ? -4.954 -8.148 6.217 1.00 76.12 92 ALA A CA 1
ATOM 704 C C . ALA A 1 92 ? -6.391 -8.679 6.094 1.00 76.12 92 ALA A C 1
ATOM 706 O O . ALA A 1 92 ? -6.867 -8.837 4.977 1.00 76.12 92 ALA A O 1
ATOM 707 N N . ILE A 1 93 ? -7.103 -8.849 7.215 1.00 81.50 93 ILE A N 1
ATOM 708 C CA . ILE A 1 93 ? -8.502 -9.314 7.238 1.00 81.50 93 ILE A CA 1
ATOM 709 C C . ILE A 1 93 ? -9.403 -8.391 6.412 1.00 81.50 93 ILE A C 1
ATOM 711 O O . ILE A 1 93 ? -10.130 -8.854 5.543 1.00 81.50 93 ILE A O 1
ATOM 715 N N . VAL A 1 94 ? -9.317 -7.076 6.626 1.00 81.56 94 VAL A N 1
ATOM 716 C CA . VAL A 1 94 ?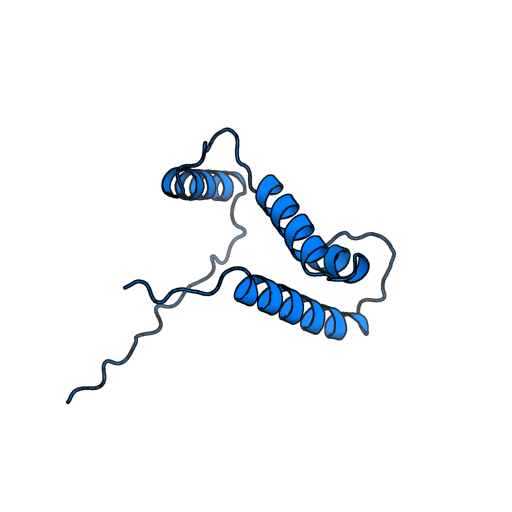 -10.128 -6.106 5.874 1.00 81.56 94 VAL A CA 1
ATOM 717 C C . VAL A 1 94 ? -9.812 -6.151 4.377 1.00 81.56 94 VAL A C 1
ATOM 719 O O . VAL A 1 94 ? -10.708 -5.996 3.552 1.00 81.56 94 VAL A O 1
ATOM 722 N N . MET A 1 95 ? -8.545 -6.348 4.004 1.00 82.44 95 MET A N 1
ATOM 723 C CA . MET A 1 95 ? -8.158 -6.465 2.597 1.00 82.44 95 MET A CA 1
ATOM 724 C C . MET A 1 95 ? -8.649 -7.771 1.964 1.00 82.44 95 MET A C 1
ATOM 726 O O . MET A 1 95 ? -9.089 -7.730 0.817 1.00 82.44 95 MET A O 1
ATOM 730 N N . ASP A 1 96 ? -8.619 -8.884 2.698 1.00 83.44 96 ASP A N 1
ATOM 731 C CA . ASP A 1 96 ? -9.179 -10.167 2.258 1.00 83.44 96 ASP A CA 1
ATOM 732 C C . ASP A 1 96 ? -10.706 -10.071 2.079 1.00 83.44 96 ASP A C 1
ATOM 734 O O . ASP A 1 96 ? -11.240 -10.565 1.089 1.00 83.44 96 ASP A O 1
ATOM 738 N N . ASP A 1 97 ? -11.406 -9.361 2.971 1.00 84.62 97 ASP A N 1
ATOM 739 C CA . ASP A 1 97 ? -12.851 -9.115 2.861 1.00 84.62 97 ASP A CA 1
ATOM 740 C C . ASP A 1 97 ? -13.210 -8.219 1.659 1.00 84.62 97 ASP A C 1
ATOM 742 O O . ASP A 1 97 ? -14.261 -8.391 1.037 1.00 84.62 97 ASP A O 1
ATOM 746 N N . LEU A 1 98 ? -12.354 -7.243 1.323 1.00 80.69 98 LEU A N 1
ATOM 747 C CA . LEU A 1 98 ? -12.547 -6.346 0.174 1.00 80.69 98 LEU A CA 1
ATOM 748 C C . LEU A 1 98 ? -12.245 -7.025 -1.167 1.00 80.69 98 LEU A C 1
ATOM 750 O O . LEU A 1 98 ? -12.855 -6.675 -2.180 1.00 80.69 98 LEU A O 1
ATOM 754 N N . PHE A 1 99 ? -11.298 -7.961 -1.178 1.00 80.75 99 PHE A N 1
ATOM 755 C CA . PHE A 1 99 ? -10.879 -8.714 -2.356 1.00 80.75 99 PHE A CA 1
ATOM 756 C C . PHE A 1 99 ? -10.967 -10.216 -2.074 1.00 80.75 99 PHE A C 1
ATOM 758 O O . PHE A 1 99 ? -9.925 -10.876 -1.992 1.00 80.75 99 PHE A O 1
ATOM 765 N N . PRO A 1 100 ? -12.186 -10.771 -1.933 1.00 76.75 100 PRO A N 1
ATOM 766 C CA . PRO A 1 100 ? -12.342 -12.201 -1.743 1.00 76.75 100 PRO A CA 1
ATOM 767 C C . PRO A 1 100 ? -11.669 -12.923 -2.909 1.00 76.75 100 PRO A C 1
ATOM 769 O O . PRO A 1 100 ? -11.845 -12.560 -4.075 1.00 76.75 100 PRO A O 1
ATOM 772 N N . LEU A 1 101 ? -10.848 -13.923 -2.591 1.00 72.75 101 LEU A N 1
ATOM 773 C CA . LEU A 1 101 ? -10.293 -14.795 -3.613 1.00 72.75 101 LEU A CA 1
ATOM 774 C C . LEU A 1 101 ? -11.452 -15.605 -4.182 1.00 72.75 101 LEU A C 1
ATOM 776 O O . LEU A 1 101 ? -11.899 -16.577 -3.576 1.00 72.75 101 LEU A O 1
ATOM 780 N N . ASP A 1 102 ? -11.956 -15.194 -5.339 1.00 64.50 102 ASP A N 1
ATOM 781 C CA . ASP A 1 102 ? -12.762 -16.086 -6.149 1.00 64.50 102 ASP A CA 1
ATOM 782 C C . ASP A 1 102 ? -11.853 -17.268 -6.506 1.00 64.50 102 ASP A C 1
ATOM 784 O O . ASP A 1 102 ? -10.801 -17.077 -7.124 1.00 64.50 102 ASP A O 1
ATOM 788 N N . ASP A 1 103 ? -12.237 -18.484 -6.112 1.00 56.06 103 ASP A N 1
ATOM 789 C CA . ASP A 1 103 ? -11.662 -19.731 -6.624 1.00 56.06 103 ASP A CA 1
ATOM 790 C C . ASP A 1 103 ? -12.003 -19.855 -8.127 1.00 56.06 103 ASP A C 1
ATOM 792 O O . ASP A 1 103 ? -12.765 -20.720 -8.564 1.00 56.06 103 ASP A O 1
ATOM 796 N N . ALA A 1 104 ? -11.497 -18.935 -8.943 1.00 46.72 104 ALA A N 1
ATOM 797 C CA . ALA A 1 104 ? -11.535 -19.005 -10.387 1.00 46.72 104 ALA A CA 1
ATOM 798 C C . ALA A 1 104 ? -10.361 -19.893 -10.815 1.00 46.72 104 ALA A C 1
ATOM 800 O O . ALA A 1 104 ? -9.196 -19.519 -10.662 1.00 46.72 104 ALA A O 1
ATOM 801 N N . GLY A 1 105 ? -10.712 -21.108 -11.245 1.00 40.53 105 GLY A N 1
ATOM 802 C CA . GLY A 1 105 ? -9.792 -22.179 -11.636 1.00 40.53 105 GLY A CA 1
ATOM 803 C C . GLY A 1 105 ? -8.866 -21.875 -12.806 1.00 40.53 105 GLY A C 1
ATOM 804 O O . GLY A 1 105 ? -9.070 -20.870 -13.523 1.00 40.53 105 GLY A O 1
#

Radius of gyration: 17.95 Å; chains: 1; bounding box: 34×53×43 Å

Secondary structure (DSSP, 8-state):
--------------SSPPPHHHHHHHHHHHHHHTTS-TTT--HHHHHHHHHHHHHHTT--HHHHHHHTT---S---TTTHHHHHHHHHHHHHHHHHHHS------

Sequence (105 aa):
MSAGRITRAGFRAPTTELDAHNVRRSFRKVVAAAGLDPTAWTPRELRHSFVSLLSASGVRIEDISRLVGHSGTAVTEKVYRHELHAVLDNGAIVMDDLFPLDDAG

Foldseek 3Di:
DDDDDDPPPDPDDDPDDDDPVNVLVVVLVVCVVVVHHSVPDDVVVVLVVLLVQCVVVPNDPVLNCLVSPPPPDDDDPPVCVVVSVVSVVVSVVSVCVVPPPDPPD